Protein AF-A0A5J4TIU4-F1 (afdb_monomer)

Structure (mmCIF, N/CA/C/O backbone):
data_AF-A0A5J4TIU4-F1
#
_entry.id   AF-A0A5J4TIU4-F1
#
loop_
_atom_site.group_PDB
_atom_site.id
_atom_site.type_symbol
_atom_site.label_atom_id
_atom_site.label_alt_id
_atom_site.label_comp_id
_atom_site.label_asym_id
_atom_site.label_entity_id
_atom_site.label_seq_id
_atom_site.pdbx_PDB_ins_code
_atom_site.Cartn_x
_atom_site.Cartn_y
_atom_site.Cartn_z
_atom_site.occupancy
_atom_site.B_iso_or_equiv
_atom_site.auth_seq_id
_atom_site.auth_comp_id
_atom_site.auth_asym_id
_atom_site.auth_atom_id
_atom_site.pdbx_PDB_model_num
ATOM 1 N N . MET A 1 1 ? -17.427 8.686 -19.008 1.00 49.03 1 MET A N 1
ATOM 2 C CA . MET A 1 1 ? -17.280 9.025 -17.580 1.00 49.03 1 MET A CA 1
ATOM 3 C C . MET A 1 1 ? -15.811 9.312 -17.365 1.00 49.03 1 MET A C 1
ATOM 5 O O . MET A 1 1 ? -15.007 8.471 -17.741 1.00 49.03 1 MET A O 1
ATOM 9 N N . GLU A 1 2 ? -15.460 10.513 -16.914 1.00 55.75 2 GLU A N 1
ATOM 10 C CA . GLU A 1 2 ? -14.084 10.812 -16.501 1.00 55.75 2 GLU A CA 1
ATOM 11 C C . GLU A 1 2 ? -13.751 9.936 -15.291 1.00 55.75 2 GLU A C 1
ATOM 13 O O . GLU A 1 2 ? -14.523 9.893 -14.333 1.00 55.75 2 GLU A O 1
ATOM 18 N N . GLU A 1 3 ? -12.649 9.190 -15.350 1.00 62.47 3 GLU A N 1
ATOM 19 C CA . GLU A 1 3 ? -12.196 8.443 -14.178 1.00 62.47 3 GLU A CA 1
ATOM 20 C C . GLU A 1 3 ? -11.608 9.423 -13.150 1.00 62.47 3 GLU A C 1
ATOM 22 O O . GLU A 1 3 ? -10.828 10.300 -13.530 1.00 62.47 3 GLU A O 1
ATOM 27 N N . PRO A 1 4 ? -11.943 9.287 -11.855 1.00 69.75 4 PRO A N 1
ATOM 28 C CA . PRO A 1 4 ? -11.543 10.250 -10.832 1.00 69.75 4 PRO A CA 1
ATOM 29 C C . PRO A 1 4 ? -10.021 10.304 -10.679 1.00 69.75 4 PRO A C 1
ATOM 31 O O . PRO A 1 4 ? -9.358 9.274 -10.737 1.00 69.75 4 PRO A O 1
ATOM 34 N N . ALA A 1 5 ? -9.445 11.487 -10.462 1.00 83.81 5 ALA A N 1
ATOM 35 C CA . ALA A 1 5 ? -8.009 11.622 -10.211 1.00 83.81 5 ALA A CA 1
ATOM 36 C C . ALA A 1 5 ? -7.551 10.761 -9.013 1.00 83.81 5 ALA A C 1
ATOM 38 O O . ALA A 1 5 ? -8.323 10.504 -8.090 1.00 83.81 5 ALA A O 1
ATOM 39 N N . VAL A 1 6 ? -6.288 10.317 -9.028 1.00 92.38 6 VAL A N 1
ATOM 40 C CA . VAL A 1 6 ? -5.693 9.543 -7.923 1.00 92.38 6 VAL A CA 1
ATOM 41 C C . VAL A 1 6 ? -5.775 10.342 -6.622 1.00 92.38 6 VAL A C 1
ATOM 43 O O . VAL A 1 6 ? -5.340 11.493 -6.583 1.00 92.38 6 VAL A O 1
ATOM 46 N N . LYS A 1 7 ? -6.299 9.729 -5.555 1.00 93.56 7 LYS A N 1
ATOM 47 C CA . LYS A 1 7 ? -6.407 10.361 -4.234 1.00 93.56 7 LYS A CA 1
ATOM 48 C C . LYS A 1 7 ? -5.023 10.477 -3.589 1.00 93.56 7 LYS A C 1
ATOM 50 O O . LYS A 1 7 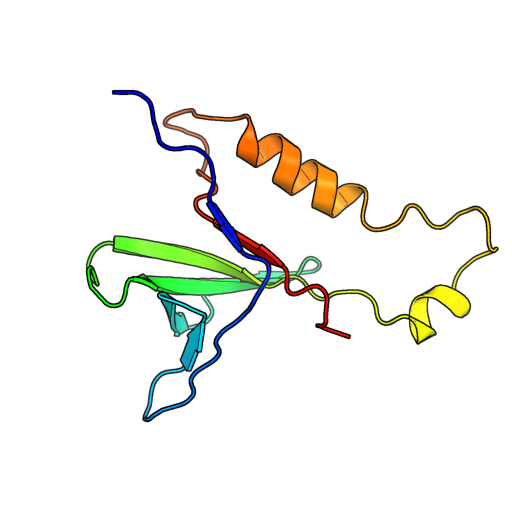? -4.239 9.529 -3.614 1.00 93.56 7 LYS A O 1
ATOM 55 N N . GLU A 1 8 ? -4.715 11.629 -3.004 1.00 92.31 8 GLU A N 1
ATOM 56 C CA . GLU A 1 8 ? -3.481 11.849 -2.243 1.00 92.31 8 GLU A CA 1
ATOM 57 C C . GLU A 1 8 ? -3.822 12.117 -0.784 1.00 92.31 8 GLU A C 1
ATOM 59 O O . GLU A 1 8 ? -4.631 12.992 -0.479 1.00 92.31 8 GLU A O 1
ATOM 64 N N . THR A 1 9 ? -3.193 11.360 0.108 1.00 92.94 9 THR A N 1
ATOM 65 C CA . THR A 1 9 ? -3.458 11.401 1.540 1.00 92.94 9 THR A CA 1
ATOM 66 C C . THR A 1 9 ? -2.146 11.606 2.287 1.00 92.94 9 THR A C 1
ATOM 68 O O . THR A 1 9 ? -1.212 10.816 2.148 1.00 92.94 9 THR A O 1
ATOM 71 N N . HIS A 1 10 ? -2.069 12.675 3.083 1.00 89.44 10 HIS A N 1
ATOM 72 C CA . HIS A 1 10 ? -0.851 13.077 3.803 1.00 89.44 10 HIS A CA 1
ATOM 73 C C . HIS A 1 10 ? -0.878 12.769 5.303 1.00 89.44 10 HIS A C 1
ATOM 75 O O . HIS A 1 10 ? 0.109 13.001 6.000 1.00 89.44 10 HIS A O 1
ATOM 81 N N . GLU A 1 11 ? -1.983 12.213 5.793 1.00 87.50 11 GLU A N 1
ATOM 82 C CA . GLU A 1 11 ? -2.167 11.788 7.177 1.00 87.50 11 GLU A CA 1
ATOM 83 C C . GLU A 1 11 ? -2.620 10.330 7.184 1.00 87.50 11 GLU A C 1
ATOM 85 O O . GLU A 1 11 ? -3.407 9.912 6.338 1.00 87.50 11 GLU A O 1
ATOM 90 N N . ILE A 1 12 ? -2.083 9.538 8.108 1.00 87.31 12 ILE A N 1
ATOM 91 C CA . ILE A 1 12 ? -2.434 8.125 8.237 1.00 87.31 12 ILE A CA 1
ATOM 92 C C . ILE A 1 12 ? -3.230 7.952 9.522 1.00 87.31 12 ILE A C 1
ATOM 94 O O . ILE A 1 12 ? -2.763 8.346 10.590 1.00 87.31 12 ILE A O 1
ATOM 98 N N . THR A 1 13 ? -4.386 7.306 9.420 1.00 88.56 13 THR A N 1
ATOM 99 C CA . THR A 1 13 ? -5.106 6.745 10.562 1.00 88.56 13 THR A CA 1
ATOM 100 C C . THR A 1 13 ? -4.873 5.237 10.566 1.00 88.56 13 THR A C 1
ATOM 102 O O . THR A 1 13 ? -5.357 4.536 9.680 1.00 88.56 13 THR A O 1
ATOM 105 N N . GLU A 1 14 ? -4.086 4.739 11.521 1.00 86.38 14 GLU A N 1
ATOM 106 C CA . GLU A 1 14 ? -3.937 3.297 11.749 1.00 86.38 14 GLU A CA 1
ATOM 107 C C . GLU A 1 14 ? -4.831 2.899 12.917 1.00 86.38 14 GLU A C 1
ATOM 109 O O . GLU A 1 14 ? -4.701 3.466 14.002 1.00 86.38 14 GLU A O 1
ATOM 114 N N . ASN A 1 15 ? -5.697 1.911 12.706 1.00 83.81 15 ASN A N 1
ATOM 115 C CA . ASN A 1 15 ? -6.467 1.308 13.785 1.00 83.81 15 ASN A CA 1
ATOM 116 C C . ASN A 1 15 ? -6.063 -0.161 13.929 1.00 83.81 15 ASN A C 1
ATOM 118 O O . ASN A 1 15 ? -5.947 -0.903 12.950 1.00 83.81 15 ASN A O 1
ATOM 122 N N . GLU A 1 16 ? -5.868 -0.573 15.178 1.00 78.88 16 GLU A N 1
ATOM 123 C CA . GLU A 1 16 ? -5.678 -1.970 15.585 1.00 78.88 16 GLU A CA 1
ATOM 124 C C . GLU A 1 16 ? -6.846 -2.430 16.476 1.00 78.88 16 GLU A C 1
ATOM 126 O O . GLU A 1 16 ? -6.690 -3.284 17.348 1.00 78.88 16 GLU A O 1
ATOM 131 N N . GLU A 1 17 ? -8.029 -1.828 16.310 1.00 58.66 17 GLU A N 1
ATOM 132 C CA . GLU A 1 17 ? -9.203 -2.193 17.099 1.00 58.66 17 GLU A CA 1
ATOM 133 C C . GLU A 1 17 ? -9.717 -3.587 16.699 1.00 58.66 17 GLU A C 1
ATOM 135 O O . GLU A 1 17 ? -10.245 -3.810 15.610 1.00 58.66 17 GLU A O 1
ATOM 140 N N . GLY A 1 18 ? -9.572 -4.550 17.614 1.00 60.44 18 GLY A N 1
ATOM 141 C CA . GLY A 1 18 ? -10.060 -5.918 17.444 1.00 60.44 18 GLY A CA 1
ATOM 142 C C . GLY A 1 18 ? -9.067 -6.844 16.732 1.00 60.44 18 GLY A C 1
ATOM 143 O O . GLY A 1 18 ? -7.880 -6.862 17.037 1.00 60.44 18 GLY A O 1
ATOM 144 N N . THR A 1 19 ? -9.570 -7.704 15.839 1.00 56.56 19 THR A N 1
ATOM 145 C CA . THR A 1 19 ? -8.771 -8.734 15.133 1.00 56.56 19 THR A CA 1
ATOM 146 C C . THR A 1 19 ? -8.172 -8.230 13.815 1.00 56.56 19 THR A C 1
ATOM 148 O O . THR A 1 19 ? -7.374 -8.932 13.195 1.00 56.56 19 THR A O 1
ATOM 151 N N . PHE A 1 20 ? -8.556 -7.033 13.367 1.00 63.41 20 PHE A N 1
ATOM 152 C CA . PHE A 1 20 ? -8.221 -6.511 12.047 1.00 63.41 20 PHE A CA 1
ATOM 153 C C . PHE A 1 20 ? -7.387 -5.240 12.164 1.00 63.41 20 PHE A C 1
ATOM 155 O O . PHE A 1 20 ? -7.683 -4.355 12.960 1.00 63.41 20 PHE A O 1
ATOM 162 N N . ARG A 1 21 ? -6.345 -5.151 11.338 1.00 87.06 21 ARG A N 1
ATOM 163 C CA . ARG A 1 21 ? -5.554 -3.933 11.169 1.00 87.06 21 ARG A CA 1
ATOM 164 C C . ARG A 1 21 ? -6.119 -3.150 9.990 1.00 87.06 21 ARG A C 1
ATOM 166 O O . ARG A 1 21 ? -6.334 -3.738 8.927 1.00 87.06 21 ARG A O 1
ATOM 173 N N . SER A 1 22 ? -6.319 -1.847 10.142 1.00 90.25 22 SER A N 1
ATOM 174 C CA . SER A 1 22 ? -6.729 -0.974 9.040 1.00 90.25 22 SER A CA 1
ATOM 175 C C . SER A 1 22 ? -5.792 0.216 8.870 1.00 90.25 22 SER A C 1
ATOM 177 O O . SER A 1 22 ? -5.080 0.624 9.789 1.00 90.25 22 SER A O 1
ATOM 179 N N . VAL A 1 23 ? -5.774 0.739 7.646 1.00 91.69 23 VAL A 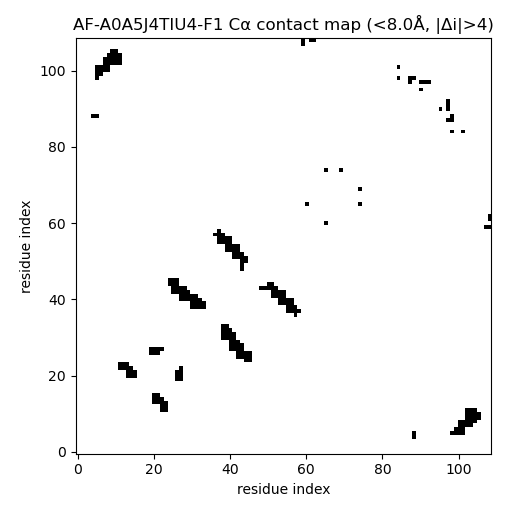N 1
ATOM 180 C CA . VAL A 1 23 ? -5.088 1.976 7.276 1.00 91.69 23 VAL A CA 1
ATOM 181 C C . VAL A 1 23 ? -6.096 2.836 6.530 1.00 91.69 23 VAL A C 1
ATOM 183 O O . VAL A 1 23 ? -6.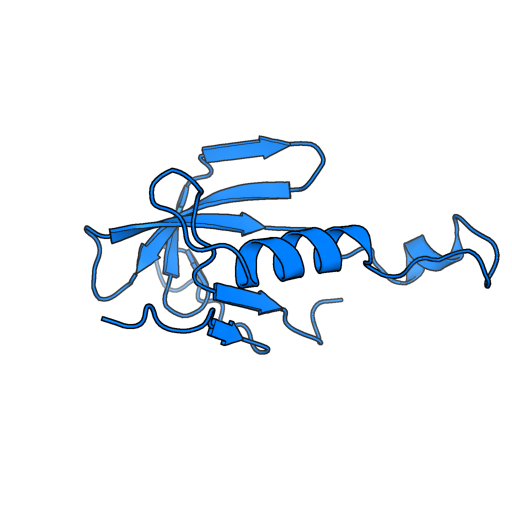541 2.469 5.441 1.00 91.69 23 VAL A O 1
ATOM 186 N N . ASN A 1 24 ? -6.449 3.977 7.116 1.00 92.12 24 ASN A N 1
ATOM 187 C CA . ASN A 1 24 ? -7.550 4.826 6.670 1.00 92.12 24 ASN A CA 1
ATOM 188 C C . ASN A 1 24 ? -8.830 3.985 6.484 1.00 92.12 24 ASN A C 1
ATOM 190 O O . ASN A 1 24 ? -9.240 3.290 7.408 1.00 92.12 24 ASN A O 1
ATOM 194 N N . GLN A 1 25 ? -9.435 4.009 5.292 1.00 92.62 25 GLN A N 1
ATOM 195 C CA . GLN A 1 25 ? -10.643 3.247 4.963 1.00 92.62 25 GLN A CA 1
ATOM 196 C C . GLN A 1 25 ? -10.387 1.791 4.528 1.00 92.62 25 GLN A C 1
ATOM 198 O O . GLN A 1 25 ? -11.333 1.084 4.180 1.00 92.62 25 GLN A O 1
ATOM 203 N N . TYR A 1 26 ? -9.128 1.341 4.485 1.00 94.06 26 TYR A N 1
ATOM 204 C CA . TYR A 1 26 ? -8.775 0.017 3.974 1.00 94.06 26 TYR A CA 1
ATOM 205 C C . TYR A 1 26 ? -8.516 -0.972 5.106 1.00 94.06 26 TYR A C 1
ATOM 207 O O . TYR A 1 26 ? -7.609 -0.786 5.922 1.00 94.06 26 TYR A O 1
ATOM 215 N N . ILE A 1 27 ? -9.255 -2.079 5.103 1.00 94.00 27 ILE A N 1
ATOM 216 C CA . ILE A 1 27 ? -9.074 -3.191 6.036 1.00 94.00 27 ILE A CA 1
ATOM 217 C C . ILE A 1 27 ? -8.082 -4.190 5.441 1.00 94.00 27 ILE A C 1
ATOM 219 O O . ILE A 1 27 ? -8.241 -4.655 4.311 1.00 94.00 27 ILE A O 1
ATOM 223 N N . ILE A 1 28 ? -7.035 -4.520 6.197 1.00 93.62 28 ILE A N 1
ATOM 224 C CA . ILE A 1 28 ? -5.950 -5.389 5.742 1.00 93.62 28 ILE A CA 1
ATOM 225 C C . ILE A 1 28 ? -6.358 -6.864 5.859 1.00 93.62 28 ILE A C 1
ATOM 227 O O . ILE A 1 28 ? -6.748 -7.343 6.920 1.00 93.62 28 ILE A O 1
ATOM 231 N N . ASN A 1 29 ? -6.185 -7.604 4.764 1.00 93.50 29 ASN A N 1
ATOM 232 C CA . ASN A 1 29 ? -6.574 -9.004 4.584 1.00 93.50 29 ASN A CA 1
ATOM 233 C C . ASN A 1 29 ? -5.382 -9.889 4.154 1.00 93.50 29 ASN A C 1
ATOM 235 O O . ASN A 1 29 ? -5.470 -10.688 3.220 1.00 93.50 29 ASN A O 1
ATOM 239 N N . GLY A 1 30 ? -4.241 -9.714 4.823 1.00 92.94 30 GLY A N 1
ATOM 240 C CA . GLY A 1 30 ? -3.058 -10.571 4.675 1.00 92.94 30 GLY A CA 1
ATOM 241 C C . GLY A 1 30 ? -2.048 -10.153 3.597 1.00 92.94 30 GLY A C 1
ATOM 242 O O . GLY A 1 30 ? -2.349 -9.422 2.653 1.00 92.94 30 GLY A O 1
ATOM 243 N N . GLU A 1 31 ? -0.807 -10.619 3.763 1.00 95.25 31 GLU A N 1
ATOM 244 C CA . GLU A 1 31 ? 0.295 -10.401 2.817 1.00 95.25 31 GLU A CA 1
ATOM 245 C C . GLU A 1 31 ? 0.116 -11.304 1.585 1.00 95.25 31 GLU A C 1
ATOM 247 O O . GLU A 1 31 ? -0.080 -12.512 1.715 1.00 95.25 31 GLU A O 1
ATOM 252 N N . ILE A 1 32 ? 0.208 -10.725 0.386 1.00 96.69 32 ILE A N 1
ATOM 253 C CA . ILE A 1 32 ? 0.125 -11.446 -0.897 1.00 96.69 32 ILE A CA 1
ATOM 254 C C . ILE A 1 32 ? 1.435 -11.421 -1.687 1.00 96.69 32 ILE A C 1
ATOM 256 O O . ILE A 1 32 ? 1.562 -12.110 -2.696 1.00 96.69 32 ILE A O 1
ATOM 260 N N . GLY A 1 33 ? 2.426 -10.642 -1.249 1.00 95.94 33 GLY A N 1
ATOM 261 C CA . GLY A 1 33 ? 3.735 -10.628 -1.886 1.00 95.94 33 GLY A CA 1
ATOM 262 C C . GLY A 1 33 ? 4.774 -9.817 -1.126 1.00 95.94 33 GLY A C 1
ATOM 263 O O . GLY A 1 33 ? 4.461 -8.864 -0.417 1.00 95.94 33 GLY A O 1
ATOM 264 N N . LYS A 1 34 ? 6.046 -10.164 -1.322 1.00 95.19 34 LYS A N 1
ATOM 265 C CA . LYS A 1 34 ? 7.185 -9.473 -0.714 1.00 95.19 34 LYS A CA 1
ATOM 266 C C . LYS A 1 34 ? 8.392 -9.534 -1.629 1.00 95.19 34 LYS A C 1
ATOM 268 O O . LYS A 1 34 ? 8.706 -10.580 -2.189 1.00 95.19 34 LYS A O 1
ATOM 273 N N . GLY A 1 35 ? 9.085 -8.409 -1.757 1.00 89.38 35 GLY A N 1
ATOM 274 C CA . GLY A 1 35 ? 10.274 -8.300 -2.593 1.00 89.38 35 GLY A CA 1
ATOM 275 C C . GLY A 1 35 ? 11.228 -7.212 -2.118 1.00 89.38 35 GLY A C 1
ATOM 276 O O . GLY A 1 35 ? 11.058 -6.627 -1.048 1.00 89.38 35 GLY A O 1
ATOM 277 N N . ALA A 1 36 ? 12.235 -6.919 -2.943 1.00 84.75 36 ALA A N 1
ATOM 278 C CA . ALA A 1 36 ? 13.264 -5.922 -2.634 1.00 84.75 36 ALA A CA 1
ATOM 279 C C . ALA A 1 36 ? 12.693 -4.510 -2.392 1.00 84.75 36 ALA A C 1
ATOM 281 O O . ALA A 1 36 ? 13.258 -3.738 -1.620 1.00 84.75 36 ALA A O 1
ATOM 282 N N . TYR A 1 37 ? 11.560 -4.188 -3.023 1.00 81.88 37 TYR A N 1
ATOM 283 C CA . TYR A 1 37 ? 10.969 -2.847 -3.024 1.00 81.88 37 TYR A CA 1
ATOM 284 C C . TYR A 1 37 ? 9.815 -2.656 -2.031 1.00 81.88 37 TYR A C 1
ATOM 286 O O . TYR A 1 37 ? 9.281 -1.552 -1.937 1.00 81.88 37 TYR A O 1
ATOM 294 N N . GLY A 1 38 ? 9.426 -3.692 -1.283 1.00 87.69 38 GLY A N 1
ATOM 295 C CA . GLY A 1 38 ? 8.345 -3.581 -0.304 1.00 87.69 38 GLY A CA 1
ATOM 296 C C . GLY A 1 38 ? 7.540 -4.858 -0.103 1.00 87.69 38 GLY A C 1
ATOM 297 O O . GLY A 1 38 ? 7.901 -5.935 -0.583 1.00 87.69 38 GLY A O 1
ATOM 298 N N . GLN A 1 39 ? 6.443 -4.702 0.631 1.00 92.56 39 GLN A N 1
ATOM 299 C CA . GLN A 1 39 ? 5.431 -5.733 0.854 1.00 92.56 39 GLN A CA 1
ATOM 300 C C . GLN A 1 39 ? 4.138 -5.335 0.154 1.00 92.56 39 GLN A C 1
ATOM 302 O O . GLN A 1 39 ? 3.807 -4.152 0.100 1.00 92.56 39 GLN A O 1
AT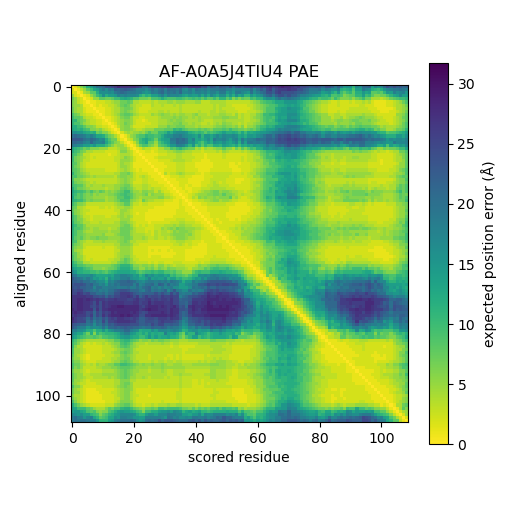OM 307 N N . ILE A 1 40 ? 3.417 -6.324 -0.355 1.00 95.44 40 ILE A N 1
ATOM 308 C CA . ILE A 1 40 ? 2.107 -6.178 -0.968 1.00 95.44 40 ILE A CA 1
ATOM 309 C C . ILE A 1 40 ? 1.103 -6.904 -0.086 1.00 95.44 40 ILE A C 1
ATOM 311 O O . ILE A 1 40 ? 1.246 -8.099 0.176 1.00 95.44 40 ILE A O 1
ATOM 315 N N . TRP A 1 41 ? 0.088 -6.179 0.352 1.00 96.00 41 TRP A N 1
ATOM 316 C CA . TRP A 1 41 ? -0.985 -6.697 1.184 1.00 96.00 41 TRP A CA 1
ATOM 317 C C . TRP A 1 41 ? -2.300 -6.616 0.427 1.00 96.00 41 TRP A C 1
ATOM 319 O O . TRP A 1 41 ? -2.546 -5.653 -0.292 1.00 96.00 41 TRP A O 1
ATOM 329 N N . LYS A 1 42 ? -3.146 -7.630 0.577 1.00 96.19 42 LYS A N 1
ATOM 330 C CA . LYS A 1 42 ? -4.525 -7.571 0.106 1.00 96.19 42 LYS A CA 1
ATOM 331 C C . LYS A 1 42 ? -5.329 -6.743 1.098 1.00 96.19 42 LYS A C 1
ATOM 333 O O . LYS A 1 42 ? -5.178 -6.927 2.303 1.00 96.19 42 LYS A O 1
ATOM 338 N N . CYS A 1 43 ? -6.185 -5.859 0.617 1.00 95.81 43 CYS A N 1
ATOM 339 C CA . CYS A 1 43 ? -7.123 -5.117 1.452 1.00 95.81 43 CYS A CA 1
ATOM 340 C C . CYS A 1 43 ? -8.464 -4.943 0.739 1.00 95.81 43 CYS A C 1
ATOM 342 O O . CYS A 1 43 ? -8.600 -5.296 -0.432 1.00 95.81 43 CYS A O 1
ATOM 344 N N . TYR A 1 44 ? -9.456 -4.445 1.460 1.00 95.12 44 TYR A N 1
ATOM 345 C CA . TYR A 1 44 ? -10.762 -4.062 0.931 1.00 95.12 44 TYR A CA 1
ATOM 346 C C . TYR A 1 44 ? -11.230 -2.789 1.635 1.00 95.12 44 TYR A C 1
ATOM 348 O O . TYR A 1 44 ? -10.720 -2.457 2.708 1.00 95.12 44 TYR A O 1
ATOM 356 N N . GLU A 1 45 ? -12.152 -2.054 1.025 1.00 92.62 45 GLU A N 1
ATOM 357 C CA . GLU A 1 45 ? -1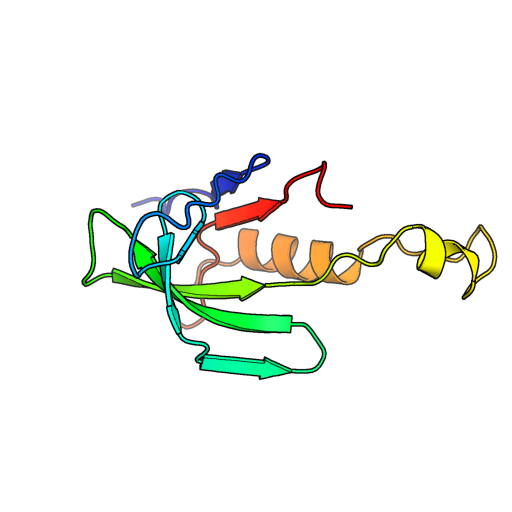2.745 -0.884 1.673 1.00 92.62 45 GLU A CA 1
ATOM 358 C C . GLU A 1 45 ? -13.743 -1.309 2.749 1.00 92.62 45 GLU A C 1
ATOM 360 O O . GLU A 1 45 ? -14.511 -2.249 2.561 1.00 92.62 45 GLU A O 1
ATOM 365 N N . GLU A 1 46 ? -13.754 -0.593 3.873 1.00 87.19 46 GLU A N 1
ATOM 366 C CA . GLU A 1 46 ? -14.636 -0.877 5.012 1.00 87.19 46 GLU A CA 1
ATOM 367 C C . GLU A 1 46 ? -16.122 -0.949 4.618 1.00 87.19 46 GLU A C 1
ATOM 369 O O . GLU A 1 46 ? -16.849 -1.813 5.104 1.00 87.19 46 GLU A O 1
ATOM 374 N N . ASN A 1 47 ? -16.554 -0.090 3.690 1.00 90.00 47 ASN A N 1
ATOM 375 C CA . ASN A 1 47 ? -17.946 -0.025 3.239 1.00 90.00 47 ASN A CA 1
ATOM 376 C C . ASN A 1 47 ? -18.260 -0.959 2.053 1.00 90.00 47 ASN A C 1
ATOM 378 O O . ASN A 1 47 ? -19.433 -1.195 1.770 1.00 90.00 47 ASN A O 1
ATOM 382 N N . GLU A 1 48 ? -17.244 -1.489 1.363 1.00 93.06 48 GLU A N 1
ATOM 383 C CA . GLU A 1 48 ? -17.390 -2.259 0.116 1.00 93.06 48 GLU A CA 1
ATOM 384 C C . GLU A 1 48 ? -16.424 -3.466 0.091 1.00 93.06 48 GLU A C 1
ATOM 386 O O . GLU A 1 48 ? -15.425 -3.467 -0.633 1.00 93.06 48 GLU A O 1
ATOM 391 N N . PRO A 1 49 ? -16.702 -4.529 0.871 1.00 89.62 49 PRO A N 1
ATOM 392 C CA . PRO A 1 49 ? -15.774 -5.649 1.065 1.00 89.62 49 PRO A CA 1
ATOM 393 C C . PRO A 1 49 ? -15.539 -6.511 -0.185 1.00 89.62 49 PRO A C 1
ATOM 395 O O . PRO A 1 49 ? -14.527 -7.211 -0.268 1.00 89.62 49 PRO A O 1
ATOM 398 N N . ASP A 1 50 ? -16.445 -6.456 -1.165 1.00 92.56 50 ASP A N 1
ATOM 399 C CA . ASP A 1 50 ? -16.308 -7.169 -2.440 1.00 92.56 50 ASP A CA 1
ATOM 400 C C . ASP A 1 50 ? -15.271 -6.513 -3.369 1.00 92.56 50 ASP A C 1
ATOM 402 O O . ASP A 1 50 ? -14.743 -7.166 -4.277 1.00 92.56 50 ASP A O 1
ATOM 406 N N . ILE A 1 51 ? -14.935 -5.239 -3.130 1.00 92.06 51 ILE A N 1
ATOM 407 C CA . ILE A 1 51 ? -13.909 -4.522 -3.882 1.00 92.06 51 ILE A CA 1
ATOM 408 C C . ILE A 1 51 ? -12.570 -4.672 -3.163 1.00 92.06 51 ILE A C 1
ATOM 410 O O . ILE A 1 51 ? -12.326 -4.130 -2.085 1.00 92.06 51 ILE A O 1
ATOM 414 N N . MET A 1 52 ? -11.677 -5.430 -3.794 1.00 94.75 52 MET A N 1
ATOM 415 C CA . MET A 1 52 ? -10.364 -5.751 -3.249 1.00 94.75 52 MET A CA 1
ATOM 416 C C . MET A 1 52 ? -9.264 -4.926 -3.911 1.00 94.75 52 MET A C 1
ATOM 418 O O . MET A 1 52 ? -9.240 -4.741 -5.127 1.00 94.75 52 MET A O 1
ATOM 422 N N . PHE A 1 53 ? -8.288 -4.528 -3.105 1.00 96.31 53 PHE A N 1
ATOM 423 C CA . PHE A 1 53 ? -7.131 -3.745 -3.510 1.00 96.31 53 PHE A CA 1
ATOM 424 C C . PHE A 1 53 ? -5.826 -4.430 -3.100 1.00 96.31 53 PHE A C 1
ATOM 426 O O . PHE A 1 53 ? -5.787 -5.320 -2.244 1.00 96.31 53 PHE A O 1
ATOM 433 N N . ALA A 1 54 ? -4.736 -3.986 -3.725 1.00 96.69 54 ALA A N 1
ATOM 434 C CA . ALA A 1 54 ? -3.378 -4.340 -3.346 1.00 96.69 54 ALA A CA 1
ATOM 435 C C . ALA A 1 54 ? -2.670 -3.108 -2.767 1.00 96.69 54 ALA A C 1
ATOM 437 O O . ALA A 1 54 ? -2.436 -2.125 -3.469 1.00 96.69 54 ALA A O 1
ATOM 438 N N . LEU A 1 55 ? -2.295 -3.174 -1.492 1.00 95.00 55 LEU A N 1
ATOM 439 C CA . LEU A 1 55 ? -1.553 -2.139 -0.785 1.00 95.00 55 LEU A CA 1
ATOM 440 C C . LEU A 1 55 ? -0.050 -2.419 -0.870 1.00 95.00 55 LEU A C 1
ATOM 442 O O . LEU A 1 55 ? 0.443 -3.386 -0.287 1.00 95.00 55 LEU A O 1
ATOM 446 N N . LYS A 1 56 ? 0.696 -1.557 -1.570 1.00 93.75 56 LYS A N 1
ATOM 447 C CA . LYS A 1 56 ? 2.164 -1.618 -1.633 1.00 93.75 56 LYS A CA 1
ATOM 448 C C . LYS A 1 56 ? 2.782 -0.759 -0.532 1.00 93.75 56 LYS A C 1
ATOM 450 O O . LYS A 1 56 ? 2.818 0.463 -0.632 1.00 93.75 56 LYS A O 1
ATOM 455 N N . ILE A 1 57 ? 3.326 -1.407 0.494 1.00 89.94 57 ILE A N 1
ATOM 456 C CA . ILE A 1 57 ? 4.007 -0.750 1.611 1.00 89.94 57 ILE A CA 1
ATOM 457 C C . ILE A 1 57 ? 5.488 -0.589 1.270 1.00 89.94 57 ILE A C 1
ATOM 459 O O . ILE A 1 57 ? 6.228 -1.570 1.134 1.00 89.94 57 ILE A O 1
ATOM 463 N N . ILE A 1 58 ? 5.932 0.663 1.167 1.00 85.62 58 ILE A N 1
ATOM 464 C CA . ILE A 1 58 ? 7.308 1.015 0.814 1.00 85.62 58 ILE A CA 1
ATOM 465 C C . ILE A 1 58 ? 7.993 1.655 2.020 1.00 85.62 58 ILE A C 1
ATOM 467 O O . ILE A 1 58 ? 7.574 2.696 2.517 1.00 85.62 58 ILE A O 1
ATOM 471 N N . LYS A 1 59 ? 9.111 1.073 2.465 1.00 77.38 59 LYS A N 1
ATOM 472 C CA . LYS A 1 59 ? 9.898 1.634 3.573 1.00 77.38 59 LYS A CA 1
ATOM 473 C C . LYS A 1 59 ? 10.560 2.948 3.152 1.00 77.38 59 LYS A C 1
ATOM 475 O O . LYS A 1 59 ? 11.225 3.017 2.109 1.00 77.38 59 LYS A O 1
ATOM 480 N N . LYS A 1 60 ? 10.425 3.990 3.972 1.00 74.38 60 LYS A N 1
ATOM 481 C CA . LYS A 1 60 ? 11.215 5.217 3.830 1.00 74.38 60 LYS A CA 1
ATOM 482 C C . LYS A 1 60 ? 12.628 4.987 4.384 1.00 74.38 60 LYS A C 1
ATOM 484 O O . LYS A 1 60 ? 12.776 4.369 5.439 1.00 74.38 60 LYS A O 1
ATOM 489 N N . PRO A 1 61 ? 13.693 5.416 3.682 1.00 66.50 61 PRO A N 1
ATOM 490 C CA . PRO A 1 61 ? 15.036 5.351 4.239 1.00 66.50 61 PRO A CA 1
ATOM 491 C C . PRO A 1 61 ? 15.146 6.330 5.411 1.00 66.50 61 PRO A C 1
ATOM 493 O O . PRO A 1 61 ? 14.881 7.525 5.244 1.00 66.50 61 PRO A O 1
ATOM 496 N N . THR A 1 62 ? 15.574 5.842 6.575 1.00 63.59 62 THR A N 1
ATOM 497 C CA . THR 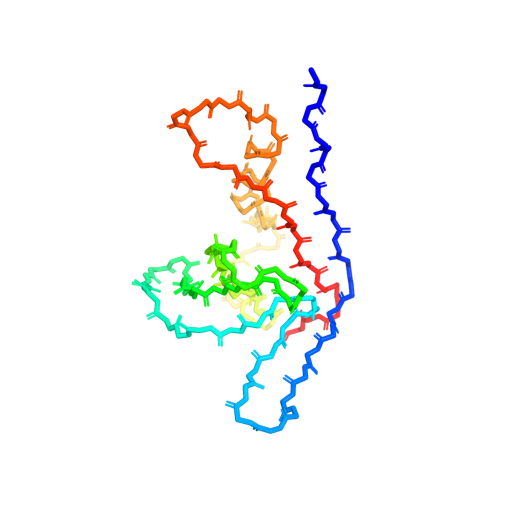A 1 62 ? 15.750 6.683 7.764 1.00 63.59 62 THR A CA 1
ATOM 498 C C . THR A 1 62 ? 16.857 7.724 7.545 1.00 63.59 62 THR A C 1
ATOM 500 O O . THR A 1 62 ? 17.853 7.445 6.863 1.00 63.59 62 THR A O 1
ATOM 503 N N . PRO A 1 63 ? 16.745 8.927 8.135 1.00 58.75 63 PRO A N 1
ATOM 504 C CA . PRO A 1 63 ? 17.717 10.008 7.949 1.00 58.75 63 PRO A CA 1
ATOM 505 C C . PRO A 1 63 ? 19.146 9.637 8.386 1.00 58.75 63 PRO A C 1
ATOM 507 O O . PRO A 1 63 ? 20.114 10.106 7.788 1.00 58.75 63 PRO A O 1
ATOM 510 N N . ALA A 1 64 ? 19.306 8.743 9.368 1.00 58.50 64 ALA A N 1
ATOM 511 C CA . ALA A 1 64 ? 20.615 8.250 9.806 1.00 58.50 64 ALA A CA 1
ATOM 512 C C . ALA A 1 64 ? 21.344 7.436 8.719 1.00 58.50 64 ALA A C 1
ATOM 514 O O . ALA A 1 64 ? 22.549 7.593 8.527 1.00 58.50 64 ALA A O 1
ATOM 515 N N . LYS A 1 65 ? 20.615 6.615 7.947 1.00 53.91 65 LYS A N 1
ATOM 516 C CA . LYS A 1 65 ? 21.189 5.836 6.837 1.00 53.91 65 LYS A CA 1
ATOM 517 C C . LYS A 1 65 ? 21.518 6.697 5.616 1.00 53.91 65 LYS A C 1
ATOM 519 O O . LYS A 1 65 ? 22.405 6.333 4.854 1.00 53.91 65 LYS A O 1
ATOM 524 N N . ARG A 1 66 ? 20.875 7.860 5.455 1.00 56.22 66 ARG A N 1
ATOM 525 C CA . ARG A 1 66 ? 21.202 8.821 4.384 1.00 56.22 66 ARG A CA 1
ATOM 526 C C . ARG A 1 66 ? 22.582 9.459 4.570 1.00 56.22 66 ARG A C 1
ATOM 528 O O . ARG A 1 66 ? 23.248 9.756 3.587 1.00 56.22 66 ARG A O 1
ATOM 535 N N . LYS A 1 67 ? 23.037 9.638 5.817 1.00 55.72 67 LYS A N 1
ATOM 536 C CA . LYS A 1 67 ? 24.344 10.246 6.132 1.00 55.72 67 LYS A CA 1
ATOM 537 C C . LYS A 1 67 ? 25.532 9.287 5.996 1.00 55.72 67 LYS A C 1
ATOM 539 O O . LYS A 1 67 ? 26.643 9.748 5.777 1.00 55.72 67 LYS A O 1
ATOM 544 N N . LEU A 1 68 ? 25.312 7.977 6.135 1.00 57.19 68 LEU A N 1
ATOM 545 C CA . LEU A 1 68 ? 26.396 6.989 6.207 1.00 57.19 68 LEU A CA 1
ATOM 546 C C . LEU A 1 68 ? 26.879 6.492 4.829 1.00 57.19 68 LEU A C 1
ATOM 548 O O . LEU A 1 68 ? 27.999 6.006 4.725 1.00 57.19 68 LEU A O 1
ATOM 552 N N . PHE A 1 69 ? 26.059 6.615 3.778 1.00 54.44 69 PHE A N 1
ATOM 553 C CA . PHE A 1 69 ? 26.292 5.945 2.488 1.00 54.44 69 PHE A CA 1
ATOM 554 C C . PHE A 1 69 ? 26.510 6.877 1.275 1.00 54.44 69 PHE A C 1
ATOM 556 O O . PHE A 1 69 ? 26.502 6.388 0.148 1.00 54.44 69 PHE A O 1
ATOM 563 N N . GLY A 1 70 ? 26.744 8.190 1.435 1.00 52.22 70 GLY A N 1
ATOM 564 C CA . GLY A 1 70 ? 27.111 9.007 0.267 1.00 52.22 70 GLY A CA 1
ATOM 565 C C . GLY A 1 70 ? 27.460 10.480 0.520 1.00 52.22 70 GLY A C 1
ATOM 566 O O . GLY A 1 70 ? 26.986 11.066 1.495 1.00 52.22 70 GLY A O 1
ATOM 567 N N . PRO A 1 71 ? 28.273 11.097 -0.364 1.00 49.78 71 PRO A N 1
ATOM 568 C CA . PRO A 1 71 ? 28.622 12.513 -0.290 1.00 49.78 71 PRO A CA 1
ATOM 569 C C . PRO A 1 71 ? 27.377 13.415 -0.423 1.00 49.78 71 PRO A C 1
ATOM 571 O O . PRO A 1 71 ? 26.403 13.034 -1.081 1.00 49.78 71 PRO A O 1
ATOM 574 N N . PRO A 1 72 ? 27.403 14.629 0.162 1.00 52.97 72 PRO A N 1
ATOM 575 C CA . PRO A 1 72 ? 26.230 15.498 0.339 1.00 52.97 72 PRO A CA 1
ATOM 576 C C . PRO A 1 72 ? 25.512 15.925 -0.956 1.00 52.97 72 PRO A C 1
ATOM 578 O O . PRO A 1 72 ? 24.379 16.384 -0.883 1.00 52.97 72 PRO A O 1
ATOM 581 N N . ASN A 1 73 ? 26.123 15.727 -2.131 1.00 50.09 73 ASN A N 1
ATOM 582 C CA . ASN A 1 73 ? 25.599 16.149 -3.437 1.00 50.09 73 ASN A CA 1
ATOM 583 C C . ASN A 1 73 ? 25.083 15.014 -4.344 1.00 50.09 73 ASN A C 1
ATOM 585 O O . ASN A 1 73 ? 24.715 15.283 -5.484 1.00 50.09 73 ASN A O 1
ATOM 589 N N . MET A 1 74 ? 25.052 13.756 -3.886 1.00 47.16 74 MET A N 1
ATOM 590 C CA . MET A 1 74 ? 24.638 12.610 -4.723 1.00 47.16 74 MET A CA 1
ATOM 591 C C . MET A 1 74 ? 23.409 11.855 -4.206 1.00 47.16 74 MET A C 1
ATOM 593 O O . MET A 1 74 ? 23.141 10.728 -4.614 1.00 47.16 74 MET A O 1
ATOM 597 N N . GLN A 1 75 ? 22.633 12.466 -3.316 1.00 49.06 75 GLN A N 1
ATOM 598 C CA . GLN A 1 75 ? 21.372 11.889 -2.864 1.00 49.06 75 GLN A CA 1
ATOM 599 C C . GLN A 1 75 ? 20.269 12.355 -3.810 1.00 49.06 75 GLN A C 1
ATOM 601 O O . GLN A 1 75 ? 19.711 13.426 -3.607 1.00 49.06 75 GLN A O 1
ATOM 606 N N . LYS A 1 76 ? 19.955 11.572 -4.851 1.00 49.62 76 LYS A N 1
ATOM 607 C CA . LYS A 1 76 ? 18.646 11.677 -5.511 1.00 49.62 76 LYS A CA 1
ATOM 608 C C . LYS A 1 76 ? 17.601 11.301 -4.452 1.00 49.62 76 LYS A C 1
ATOM 610 O O . LYS A 1 76 ? 17.507 10.121 -4.112 1.00 49.62 76 LYS A O 1
ATOM 615 N N . PRO A 1 77 ? 16.881 12.263 -3.856 1.00 47.72 77 PRO A N 1
ATOM 616 C CA . PRO A 1 77 ? 15.934 11.959 -2.803 1.00 47.72 77 PRO A CA 1
ATOM 617 C C . PRO A 1 77 ? 14.694 11.391 -3.483 1.00 47.72 77 PRO A C 1
ATOM 619 O O . PRO A 1 77 ? 14.102 12.052 -4.330 1.00 47.72 77 PRO A O 1
ATOM 622 N N . ASP A 1 78 ? 14.345 10.144 -3.179 1.00 53.50 78 ASP A N 1
ATOM 623 C CA . ASP A 1 78 ? 13.059 9.542 -3.554 1.00 53.50 78 ASP A CA 1
ATOM 624 C C . ASP A 1 78 ? 12.691 9.553 -5.055 1.00 53.50 78 ASP A C 1
ATOM 626 O O . ASP A 1 78 ? 11.550 9.252 -5.404 1.00 53.50 78 ASP A O 1
ATOM 630 N N . SER A 1 79 ? 13.635 9.834 -5.964 1.00 56.88 79 SER A N 1
ATOM 631 C CA . SER A 1 79 ? 13.333 10.060 -7.384 1.00 56.88 79 SER A CA 1
ATOM 632 C C . SER A 1 79 ? 12.632 8.871 -8.023 1.00 56.88 79 SER A C 1
ATOM 634 O O . SER A 1 79 ? 11.679 9.060 -8.765 1.00 56.88 79 SER A O 1
ATOM 636 N N . ASP A 1 80 ? 13.048 7.652 -7.693 1.00 60.62 80 ASP A N 1
ATOM 637 C CA . ASP A 1 80 ? 12.534 6.446 -8.344 1.00 60.62 80 ASP A CA 1
ATOM 638 C C . ASP A 1 80 ? 11.105 6.116 -7.884 1.00 60.62 80 ASP A C 1
ATOM 640 O O . ASP A 1 80 ? 10.263 5.745 -8.699 1.00 60.62 80 ASP A O 1
ATOM 644 N N . LYS A 1 81 ? 10.792 6.340 -6.599 1.00 64.19 81 LYS A N 1
ATOM 645 C CA . LYS A 1 81 ? 9.431 6.182 -6.054 1.00 64.19 81 LYS A CA 1
ATOM 646 C C . LYS A 1 81 ? 8.501 7.267 -6.585 1.00 64.19 81 LYS A C 1
ATOM 648 O O . LYS A 1 81 ? 7.373 6.984 -6.980 1.00 64.19 81 LYS A O 1
ATOM 653 N N . ASN A 1 82 ? 9.006 8.497 -6.635 1.00 75.25 82 ASN A N 1
ATOM 654 C CA . ASN A 1 82 ? 8.279 9.632 -7.182 1.00 75.25 82 ASN A CA 1
ATOM 655 C C . ASN A 1 82 ? 8.005 9.429 -8.676 1.00 75.25 82 ASN A C 1
ATOM 657 O O . ASN A 1 82 ? 6.926 9.788 -9.133 1.00 75.25 82 ASN A O 1
ATOM 661 N N . ILE A 1 83 ? 8.923 8.802 -9.424 1.00 83.94 83 ILE A N 1
ATOM 662 C CA . ILE A 1 83 ? 8.710 8.429 -10.829 1.00 83.94 83 ILE A CA 1
ATOM 663 C C . ILE A 1 83 ? 7.635 7.345 -10.956 1.00 83.94 83 ILE A C 1
ATOM 665 O O . ILE A 1 83 ? 6.722 7.526 -11.758 1.00 83.94 83 ILE A O 1
ATOM 669 N N . GLU A 1 84 ? 7.701 6.254 -10.182 1.00 87.12 84 GLU A N 1
ATOM 670 C CA . GLU A 1 84 ? 6.698 5.175 -10.234 1.00 87.12 84 GLU A CA 1
ATOM 671 C C . GLU A 1 84 ? 5.284 5.727 -9.991 1.00 87.12 84 GLU A C 1
ATOM 673 O O . GLU A 1 84 ? 4.385 5.544 -10.814 1.00 87.12 84 GLU A O 1
ATOM 678 N N . VAL A 1 85 ? 5.109 6.484 -8.906 1.00 89.88 85 VAL A N 1
ATOM 679 C CA . VAL A 1 85 ? 3.829 7.105 -8.550 1.00 89.88 85 VAL A CA 1
ATOM 680 C C . VAL A 1 85 ? 3.398 8.135 -9.597 1.00 89.88 85 VAL A C 1
ATOM 682 O O . VAL A 1 85 ? 2.244 8.129 -10.022 1.00 89.88 85 VAL A O 1
ATOM 685 N N . ALA A 1 86 ? 4.299 9.009 -10.056 1.00 90.00 86 ALA A N 1
ATOM 686 C CA . ALA A 1 86 ? 3.964 10.032 -11.047 1.00 90.00 86 ALA A CA 1
ATOM 687 C C . ALA A 1 86 ? 3.581 9.444 -12.411 1.00 90.00 86 ALA A C 1
ATOM 689 O O . ALA A 1 86 ? 2.777 10.049 -13.120 1.00 90.00 86 ALA A O 1
ATOM 690 N N . LEU A 1 87 ? 4.144 8.293 -12.791 1.00 91.56 87 LEU A N 1
ATOM 691 C CA . LEU A 1 87 ? 3.751 7.569 -13.998 1.00 91.56 87 LEU A CA 1
ATOM 692 C C . LEU A 1 87 ? 2.375 6.928 -13.825 1.00 91.56 87 LEU A C 1
ATOM 694 O O . LEU A 1 87 ? 1.500 7.159 -14.656 1.00 91.56 87 LEU A O 1
ATOM 698 N N . LEU A 1 88 ? 2.153 6.190 -12.735 1.00 92.50 88 LEU A N 1
ATOM 699 C CA . LEU A 1 88 ? 0.871 5.526 -12.480 1.00 92.50 88 LEU A CA 1
ATOM 700 C C . LEU A 1 88 ? -0.290 6.518 -12.316 1.00 92.50 88 LEU A C 1
ATOM 702 O O . LEU A 1 88 ? -1.402 6.216 -12.730 1.00 92.50 88 LEU A O 1
ATOM 706 N N . LYS A 1 89 ? -0.033 7.731 -11.808 1.00 92.12 89 LYS A N 1
ATOM 707 C CA . LYS A 1 89 ? -1.021 8.825 -11.772 1.00 92.12 89 LYS A CA 1
ATOM 708 C C . LYS A 1 89 ? -1.477 9.297 -13.159 1.00 92.12 89 LYS A C 1
ATOM 710 O O . LYS A 1 89 ? -2.558 9.863 -13.275 1.00 92.12 89 LYS A O 1
ATOM 715 N N . LYS A 1 90 ? -0.654 9.118 -14.197 1.00 90.56 90 LYS A N 1
ATOM 716 C CA . LYS A 1 90 ? -0.921 9.606 -15.564 1.00 90.56 90 LYS A CA 1
ATOM 717 C C . LYS A 1 90 ? -1.495 8.538 -16.492 1.00 90.56 90 LYS A C 1
ATOM 719 O O . LYS A 1 90 ? -1.958 8.876 -17.577 1.00 90.56 90 LYS A O 1
ATOM 724 N N . ILE A 1 91 ? -1.424 7.265 -16.111 1.00 90.50 91 ILE A N 1
ATOM 725 C CA . ILE A 1 91 ? -1.836 6.146 -16.957 1.00 90.50 91 ILE A CA 1
ATOM 726 C C . ILE A 1 91 ? -3.243 5.695 -16.549 1.00 90.50 91 ILE A C 1
ATOM 728 O O . ILE A 1 91 ? -3.468 5.301 -15.411 1.00 90.50 91 ILE A O 1
ATOM 732 N N . SER A 1 92 ? -4.177 5.706 -17.500 1.00 89.94 92 SER A N 1
ATOM 733 C CA . SER A 1 92 ? -5.493 5.062 -17.389 1.00 89.94 92 SER A CA 1
ATOM 734 C C . SER A 1 92 ? -5.685 4.187 -18.624 1.00 89.94 92 SER A C 1
ATOM 736 O O . SER A 1 92 ? -5.765 4.681 -19.749 1.00 89.94 92 SER A O 1
ATOM 738 N N . HIS A 1 93 ? -5.643 2.869 -18.429 1.00 91.81 93 HIS A N 1
ATOM 739 C CA . HIS A 1 93 ? -5.761 1.893 -19.505 1.00 91.81 93 HIS A CA 1
ATOM 740 C C . HIS A 1 93 ? -6.304 0.568 -18.949 1.00 91.81 93 HIS A C 1
ATOM 742 O O . HIS A 1 93 ? -5.828 0.132 -17.903 1.00 91.81 93 HIS A O 1
ATOM 748 N N . PRO A 1 94 ? -7.218 -0.133 -19.648 1.00 93.31 94 PRO A N 1
ATOM 749 C CA . PRO A 1 94 ? -7.865 -1.349 -19.136 1.00 93.31 94 PRO A CA 1
ATOM 750 C C . PRO A 1 94 ? -6.900 -2.490 -18.779 1.00 93.31 94 PRO A C 1
ATOM 752 O O . PRO A 1 94 ? -7.190 -3.294 -17.903 1.00 93.31 94 PRO A O 1
ATOM 755 N N . ASN A 1 95 ? -5.742 -2.555 -19.442 1.00 95.62 95 ASN A N 1
ATOM 756 C CA . ASN A 1 95 ? -4.733 -3.604 -19.223 1.00 95.62 95 ASN A CA 1
ATOM 757 C C . ASN A 1 95 ? -3.551 -3.152 -18.350 1.00 95.62 95 ASN A C 1
ATOM 759 O O . ASN A 1 95 ? -2.513 -3.810 -18.339 1.00 95.62 95 ASN A O 1
ATOM 763 N N . ILE A 1 96 ? -3.660 -2.001 -17.685 1.00 93.69 96 ILE A N 1
ATOM 764 C CA . ILE A 1 96 ? -2.635 -1.503 -16.767 1.00 93.69 96 ILE A CA 1
ATOM 765 C C . ILE A 1 96 ? -3.288 -1.302 -15.406 1.00 93.69 96 ILE A C 1
ATOM 767 O O . ILE A 1 96 ? -4.363 -0.719 -15.303 1.00 93.69 96 ILE A O 1
ATOM 771 N N . VAL A 1 97 ? -2.633 -1.798 -14.358 1.00 93.25 97 VAL A N 1
ATOM 772 C CA . VAL A 1 97 ? -3.124 -1.651 -12.986 1.00 93.25 97 VAL A CA 1
ATOM 773 C C . VAL A 1 97 ? -3.239 -0.171 -12.637 1.00 93.25 97 VAL A C 1
ATOM 775 O O . VAL A 1 97 ? -2.303 0.604 -12.842 1.00 93.25 97 VAL A O 1
ATOM 778 N N . ARG A 1 98 ? -4.392 0.205 -12.087 1.00 93.19 98 ARG A N 1
ATOM 779 C CA . ARG A 1 98 ? -4.694 1.575 -11.695 1.00 93.19 98 ARG A CA 1
ATOM 780 C C . ARG A 1 98 ? -4.214 1.855 -10.275 1.00 93.19 98 ARG A C 1
ATOM 782 O O . ARG A 1 98 ? -4.390 1.045 -9.368 1.00 93.19 98 ARG A O 1
ATOM 789 N N . LEU A 1 99 ? -3.623 3.029 -10.083 1.00 95.12 99 LEU A N 1
ATOM 790 C CA . LEU A 1 99 ? -3.311 3.560 -8.762 1.00 95.12 99 LEU A CA 1
ATOM 791 C C . LEU A 1 99 ? -4.528 4.328 -8.239 1.00 95.12 99 LEU A C 1
ATOM 793 O O . LEU A 1 99 ? -4.960 5.288 -8.868 1.00 95.12 99 LEU A O 1
ATOM 797 N N . HIS A 1 100 ? -5.081 3.898 -7.106 1.00 94.31 100 HIS A N 1
ATOM 798 C CA . HIS A 1 100 ? -6.286 4.505 -6.528 1.00 94.31 100 HIS A CA 1
ATOM 799 C C . HIS A 1 100 ? -5.955 5.612 -5.525 1.00 94.31 100 HIS A C 1
ATOM 801 O O . HIS A 1 100 ? -6.521 6.703 -5.591 1.00 94.31 100 HIS A O 1
ATOM 807 N N . GLU A 1 101 ? -4.992 5.358 -4.638 1.00 94.38 101 GLU A N 1
ATOM 808 C CA . GLU A 1 101 ? -4.615 6.286 -3.579 1.00 94.38 101 GLU A CA 1
ATOM 809 C C . GLU A 1 101 ? -3.116 6.209 -3.282 1.00 94.38 101 GLU A C 1
ATOM 811 O O . GLU A 1 101 ? -2.514 5.134 -3.294 1.00 94.38 101 GLU A O 1
ATOM 816 N N . VAL A 1 102 ? -2.513 7.362 -3.002 1.00 93.56 102 VAL A N 1
ATOM 817 C CA . VAL A 1 102 ? -1.157 7.481 -2.466 1.00 93.56 102 VAL A CA 1
ATOM 818 C C . VAL A 1 102 ? -1.263 7.984 -1.040 1.00 93.56 102 VAL A C 1
ATOM 820 O O . VAL A 1 102 ? -1.717 9.101 -0.810 1.00 93.56 102 VAL A O 1
ATOM 823 N N . ILE A 1 103 ? -0.822 7.159 -0.096 1.00 92.44 103 ILE A N 1
ATOM 824 C CA . ILE A 1 103 ? -0.824 7.478 1.328 1.00 92.44 103 ILE A CA 1
ATOM 825 C C . ILE A 1 103 ? 0.622 7.733 1.747 1.00 92.44 103 ILE A C 1
ATOM 827 O O . ILE A 1 103 ? 1.430 6.806 1.814 1.00 92.44 103 ILE A O 1
ATOM 831 N N . ASP A 1 104 ? 0.958 8.995 1.996 1.00 88.12 104 ASP A N 1
ATOM 832 C CA . ASP A 1 104 ? 2.305 9.418 2.359 1.00 88.12 104 ASP A CA 1
ATOM 833 C C . ASP A 1 104 ? 2.292 10.363 3.565 1.00 88.12 104 ASP A C 1
ATOM 835 O O . ASP A 1 104 ? 2.187 11.582 3.422 1.00 88.12 104 ASP A O 1
ATOM 839 N N . ASN A 1 105 ? 2.430 9.799 4.771 1.00 79.00 105 ASN A N 1
ATOM 840 C CA . ASN A 1 105 ? 2.566 10.601 5.984 1.00 79.00 105 ASN A CA 1
ATOM 841 C C . ASN A 1 105 ? 3.941 11.280 6.027 1.00 79.00 105 ASN A C 1
ATOM 843 O O . ASN A 1 105 ? 4.984 10.619 6.138 1.00 79.00 105 ASN A O 1
ATOM 847 N N . GLN A 1 106 ? 3.938 12.613 5.987 1.00 65.56 106 GLN A N 1
ATOM 848 C CA . GLN A 1 106 ? 5.148 13.436 6.046 1.00 65.56 106 GLN A CA 1
ATOM 849 C C . GLN A 1 106 ? 5.912 13.293 7.375 1.00 65.56 106 GLN A C 1
ATOM 851 O O . GLN A 1 106 ? 7.109 13.569 7.413 1.00 65.56 106 GLN A O 1
ATOM 856 N N . GLN A 1 107 ? 5.260 12.808 8.439 1.00 60.38 107 GLN A N 1
ATOM 857 C CA . GLN A 1 107 ? 5.860 12.599 9.763 1.00 60.38 107 GLN A CA 1
ATOM 858 C C . GLN A 1 107 ? 6.396 11.173 9.993 1.00 60.38 107 GLN A C 1
ATOM 860 O O . GLN A 1 107 ? 7.025 10.907 11.018 1.00 60.38 107 GLN A O 1
ATOM 865 N N . SER A 1 108 ? 6.180 10.239 9.058 1.00 55.62 108 SER A N 1
ATOM 866 C CA . SER A 1 108 ? 6.704 8.871 9.173 1.00 55.62 108 SER A CA 1
ATOM 867 C C . SER A 1 108 ? 8.237 8.889 9.050 1.00 55.62 108 SER A C 1
ATOM 869 O O . SER A 1 108 ? 8.773 9.133 7.964 1.00 55.62 108 SER A O 1
ATOM 871 N N . THR A 1 109 ? 8.930 8.708 10.183 1.00 41.81 109 THR A N 1
ATOM 872 C CA . THR A 1 109 ? 10.396 8.827 10.327 1.00 41.81 109 THR A CA 1
ATOM 873 C C . THR A 1 109 ? 11.092 7.471 10.310 1.00 41.81 109 THR A C 1
ATOM 875 O O . THR A 1 109 ? 10.550 6.524 10.917 1.00 41.81 109 THR A O 1
#

Sequence (109 aa):
MEEPAVKETHEITENEEGTFRSVNQYIINGEIGKGAYGQIWKCYEENEPDIMFALKIIKKPTPAKRKLFGPPNMQKPDSDKNIEVALLKKISHPNIVRLHEVIDNQQST

pLDDT: mean 80.25, std 16.67, range [41.81, 96.69]

Secondary structure (DSSP, 8-state):
-PPPPPEEE-S--EE--TT--EETTEEEEEEEEEETTEEEEEEEETTEEEEEEEEEE-PPPPHHHHHHSS-TT----SHHHHHHHHHHTT---TTSPPP-EEE--TT--

Solvent-accessible surface area (backbone atoms only — not comparable to full-atom values): 6990 Å² total; per-residue (Å²): 130,86,78,78,76,58,42,78,37,60,72,81,51,75,44,68,74,78,95,46,49,30,51,65,64,33,38,55,66,52,80,77,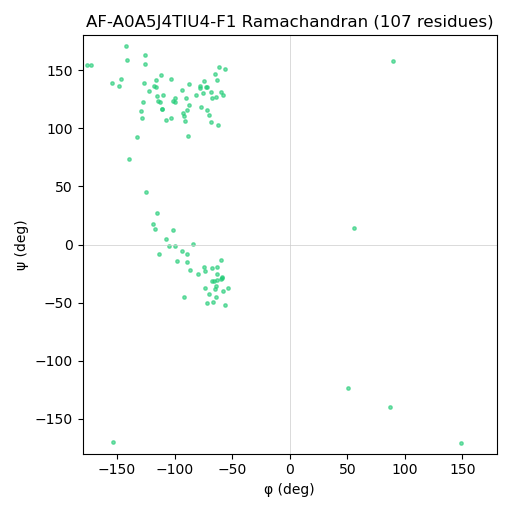46,76,59,98,78,34,40,30,27,32,26,21,36,76,91,43,70,90,50,72,46,76,47,76,49,64,82,77,83,46,75,73,62,60,66,76,75,55,65,96,88,70,72,76,73,62,52,68,61,53,46,55,53,58,49,40,67,73,55,85,51,99,91,49,88,74,60,64,69,48,82,52,44,82,79,74,113

Organism: NCBI:txid222440

Mean predicted aligned error: 8.74 Å

Nearest PDB structures (foldseek):
  2pml-assembly1_X  TM=6.457E-01  e=1.219E-01  Plasmodium falciparum
  6ytg-assembly1_A  TM=7.787E-01  e=5.362E-01  Homo sapiens
  3tg1-assembly1_A  TM=6.318E-01  e=5.689E-01  Mus musculus
  4ian-assembly1_B  TM=7.631E-01  e=2.816E+00  Homo sapiens
  5n2g-assembly1_A  TM=3.249E-01  e=1.974E+00  Vaccinia virus Copenhagen

Radius of gyration: 16.08 Å; Cα contacts (8 Å, |Δi|>4)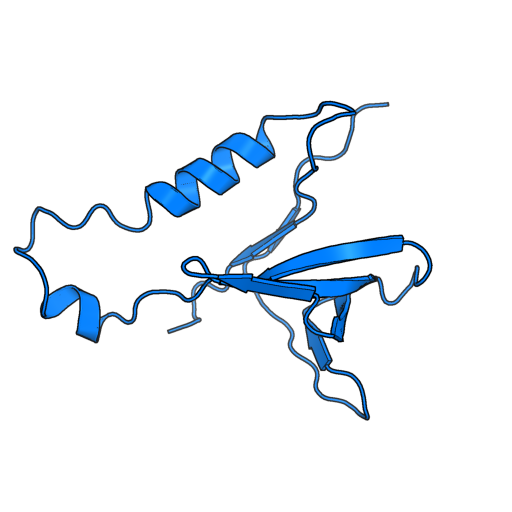: 130; chains: 1; bounding box: 47×28×37 Å

InterPro domains:
  IPR000719 Protein kinase domain [PF00069] (27-108)
  IPR000719 Protein kinase domain [PS50011] (26-109)
  IPR011009 Protein kinase-like domain superfamily [SSF56112] (20-108)
  IPR017441 Protein kinase, ATP binding site [P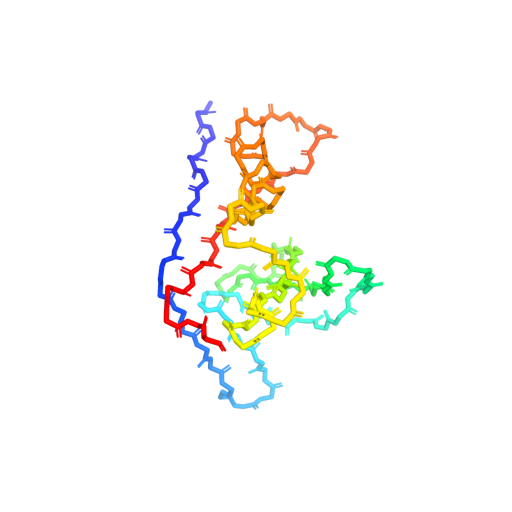S00107] (32-65)

Foldseek 3Di:
DDDDFAAEAQDWDWDPPDPWTDTVQWTWDAWPDDDPFATWTWTAGNVGRVDIDIDGDGDQDDPVVVVPPDDPPPDPDCPVVCVVVVVLSPDDDPPDDHRRYDHHHPPPD